Protein AF-A0A3D5DXW7-F1 (afdb_monomer)

Foldseek 3Di:
DDDPVVVVLVVDPCLQPSLVVLLVVLVVPQDQVLPDPLLVSLQSNLPRDACVCVVSLLVLLPPCSNQLSNQSSLLSLLPYPPPVSLVSLLVCCPPVSHNLSSLLSCLSNQDPPSLVVLVVQCPPPDPSSVVSSVSSNVRHDD

Solvent-accessible surface area (backbone atoms only — not comparable to full-atom values): 7607 Å² total; per-residue (Å²): 139,78,78,62,67,66,60,51,55,75,71,50,98,51,59,88,65,39,35,69,58,46,52,55,52,34,69,68,35,80,39,61,84,23,77,53,68,23,26,56,37,19,44,51,40,34,68,46,52,55,67,93,49,40,71,59,53,52,50,55,51,66,45,68,74,40,38,40,14,26,27,36,38,38,36,32,47,29,72,53,82,53,79,64,44,58,65,53,36,61,69,33,53,85,36,87,62,33,21,43,28,17,36,43,12,46,30,61,62,37,55,76,90,47,53,71,71,42,57,65,29,56,76,40,91,50,66,65,34,19,53,26,23,58,58,16,57,79,52,32,56,132

Nearest PDB structures (foldseek):
  4jw3-assembly2_D  TM=8.534E-01  e=2.35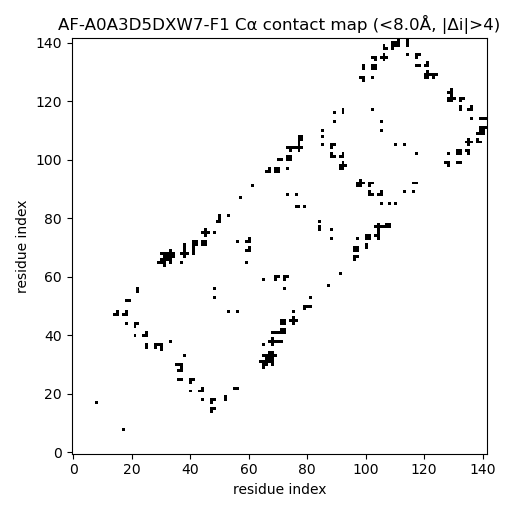0E-02  synthetic construct
  4d4z-assembly1_A  TM=6.922E-01  e=1.618E-01  Homo sapiens
  7mc4-assembly1_A  TM=5.185E-01  e=6.880E-01  Synechococcus sp. A15-62
  8sw1-assembly1_A  TM=4.673E-01  e=3.221E+00  Homo sapiens

Radius of gyration: 15.36 Å; Cα contacts (8 Å, |Δi|>4): 197; chains: 1; bounding box: 43×26×41 Å

Sequence (142 aa):
MTSTPVLAALAGRDCGSAAPVLIEEFRKASDPAGTGLGWVIGNALSVVADDSVFDQIAELAQDRRYGRARQMIVWGLGRSKDPRAVPLLAGLLDDQDVTAHAVIALGKLRPAGVRPSVERLLDHPQAIVRRAAKKALARLPP

Structure (mmCIF, N/CA/C/O backbone):
data_AF-A0A3D5DXW7-F1
#
_entry.id   AF-A0A3D5DXW7-F1
#
loop_
_atom_site.group_PDB
_atom_site.id
_atom_site.type_symbol
_atom_site.label_atom_id
_atom_site.label_alt_id
_atom_site.label_comp_id
_atom_site.label_asym_id
_atom_site.label_entity_id
_atom_site.label_seq_id
_atom_site.pdbx_PDB_ins_code
_atom_site.Cartn_x
_atom_site.Cartn_y
_atom_site.Cartn_z
_atom_site.occupancy
_atom_site.B_iso_or_equiv
_atom_site.auth_seq_id
_atom_site.auth_comp_id
_atom_site.auth_asym_id
_atom_site.auth_atom_id
_atom_site.pdbx_PDB_model_num
ATOM 1 N N . MET A 1 1 ? 27.383 -6.454 -18.312 1.00 39.16 1 MET A N 1
ATOM 2 C CA . MET A 1 1 ? 26.609 -6.020 -19.496 1.00 39.16 1 MET A CA 1
ATOM 3 C C . MET A 1 1 ? 25.407 -5.269 -18.964 1.00 39.16 1 MET A C 1
ATOM 5 O O . MET A 1 1 ? 24.538 -5.869 -18.352 1.00 39.16 1 MET A O 1
ATOM 9 N N . THR A 1 2 ? 25.505 -3.946 -18.978 1.00 36.62 2 THR A N 1
ATOM 10 C CA . THR A 1 2 ? 24.716 -3.025 -18.156 1.00 36.62 2 THR A CA 1
ATOM 11 C C . THR A 1 2 ? 23.376 -2.687 -18.803 1.00 36.62 2 THR A C 1
ATOM 13 O O . THR A 1 2 ? 23.293 -2.439 -20.004 1.00 36.62 2 THR A O 1
ATOM 16 N N . SER A 1 3 ? 22.341 -2.685 -17.964 1.00 44.59 3 SER A N 1
ATOM 17 C CA . SER A 1 3 ? 20.922 -2.449 -18.233 1.00 44.59 3 SER A CA 1
ATOM 18 C C . SER A 1 3 ? 20.642 -1.138 -18.977 1.00 44.59 3 SER A C 1
ATOM 20 O O . SER A 1 3 ? 20.303 -0.116 -18.386 1.00 44.59 3 SER A O 1
ATOM 22 N N . THR A 1 4 ? 20.749 -1.177 -20.301 1.00 48.81 4 THR A N 1
ATOM 23 C CA . THR A 1 4 ? 20.460 -0.059 -21.207 1.00 48.81 4 THR A CA 1
ATOM 24 C C . THR A 1 4 ? 18.970 0.335 -21.310 1.00 48.81 4 THR A C 1
ATOM 26 O O . THR A 1 4 ? 18.713 1.524 -21.491 1.00 48.81 4 THR A O 1
ATOM 29 N N . PRO A 1 5 ? 17.960 -0.553 -21.147 1.00 50.06 5 PRO A N 1
ATOM 30 C CA . PRO A 1 5 ? 16.565 -0.148 -21.367 1.00 50.06 5 PRO A CA 1
ATOM 31 C C . PRO A 1 5 ? 15.962 0.664 -20.208 1.00 50.06 5 PRO A C 1
ATOM 33 O O . PRO A 1 5 ? 15.088 1.497 -20.438 1.00 50.06 5 PRO A O 1
ATOM 36 N N . VAL A 1 6 ? 16.456 0.493 -18.976 1.00 49.28 6 VAL A N 1
ATOM 37 C CA . VAL A 1 6 ? 15.908 1.183 -17.790 1.00 49.28 6 VAL A CA 1
ATOM 38 C C . VAL A 1 6 ? 16.176 2.692 -17.844 1.00 49.28 6 VAL A C 1
ATOM 40 O O . VAL A 1 6 ? 15.296 3.489 -17.531 1.00 49.28 6 VAL A O 1
ATOM 43 N N . LEU A 1 7 ? 17.367 3.100 -18.297 1.00 44.78 7 LEU A N 1
ATOM 44 C CA . LEU A 1 7 ? 17.715 4.517 -18.458 1.00 44.78 7 LEU A CA 1
ATOM 45 C C . LEU A 1 7 ? 16.998 5.162 -19.654 1.00 44.78 7 LEU A C 1
ATOM 47 O O . LEU A 1 7 ? 16.641 6.335 -19.584 1.00 44.78 7 LEU A O 1
ATOM 51 N N . ALA A 1 8 ? 16.732 4.399 -20.718 1.00 44.56 8 ALA A N 1
ATOM 52 C CA . ALA A 1 8 ? 15.988 4.888 -21.876 1.00 44.56 8 ALA A CA 1
ATOM 53 C C . ALA A 1 8 ? 14.505 5.149 -21.547 1.00 44.56 8 ALA A C 1
ATOM 55 O O . ALA A 1 8 ? 13.960 6.173 -21.957 1.00 44.56 8 ALA A O 1
ATOM 56 N N . ALA A 1 9 ? 13.874 4.285 -20.743 1.00 48.72 9 ALA A N 1
ATOM 57 C CA . ALA A 1 9 ? 12.482 4.458 -20.316 1.00 48.72 9 ALA A CA 1
ATOM 58 C C . ALA A 1 9 ? 12.280 5.678 -19.393 1.00 48.72 9 ALA A C 1
ATOM 60 O O . ALA A 1 9 ? 11.212 6.281 -19.396 1.00 48.72 9 ALA A O 1
ATOM 61 N N . LEU A 1 10 ? 13.312 6.076 -18.638 1.00 49.66 10 LEU A N 1
ATOM 62 C CA . LEU A 1 10 ? 13.287 7.273 -17.787 1.00 49.66 10 LEU A CA 1
ATOM 63 C C . LEU A 1 10 ? 13.525 8.583 -18.566 1.00 49.66 10 LEU A C 1
ATOM 65 O O . LEU A 1 10 ? 13.208 9.654 -18.053 1.00 49.66 10 LEU A O 1
ATOM 69 N N . ALA A 1 11 ? 14.073 8.513 -19.786 1.00 49.88 11 ALA A N 1
ATOM 70 C CA . ALA A 1 11 ? 14.441 9.678 -20.597 1.00 49.88 11 ALA A CA 1
ATOM 71 C C . ALA A 1 11 ? 13.420 10.035 -21.702 1.00 49.88 11 ALA A C 1
ATOM 73 O O . ALA A 1 11 ? 13.518 11.105 -22.307 1.00 49.88 11 ALA A O 1
ATOM 74 N N . GLY A 1 12 ? 12.447 9.161 -21.984 1.00 44.16 12 GLY A N 1
ATOM 75 C CA . GLY A 1 12 ? 11.477 9.323 -23.071 1.00 44.16 12 GLY A CA 1
ATOM 76 C C . GLY A 1 12 ? 10.202 10.058 -22.653 1.00 44.16 12 GLY A C 1
ATOM 77 O O . GLY A 1 12 ? 9.549 9.687 -21.683 1.00 44.16 12 GLY A O 1
ATOM 78 N N . ARG A 1 13 ? 9.813 11.075 -23.430 1.00 46.25 13 ARG A N 1
ATOM 79 C CA . ARG A 1 13 ? 8.612 11.922 -23.273 1.00 46.25 13 ARG A CA 1
ATOM 80 C C . ARG A 1 13 ? 7.271 11.207 -23.540 1.00 46.25 13 ARG A C 1
ATOM 82 O O . ARG A 1 13 ? 6.318 11.870 -23.922 1.00 46.25 13 ARG A O 1
ATOM 89 N N . ASP A 1 14 ? 7.181 9.902 -23.294 1.00 48.88 14 ASP A N 1
ATOM 90 C CA . ASP A 1 14 ? 5.954 9.110 -23.453 1.00 48.88 14 ASP A CA 1
ATOM 91 C C . ASP A 1 14 ? 5.738 8.204 -22.235 1.00 48.88 14 ASP A C 1
ATOM 93 O O . ASP A 1 14 ? 5.927 6.984 -22.271 1.00 48.88 14 ASP A O 1
ATOM 97 N N . CYS A 1 15 ? 5.316 8.823 -21.129 1.00 50.78 15 CYS A N 1
ATOM 98 C CA . CYS A 1 15 ? 5.028 8.164 -19.851 1.00 50.78 15 CYS A CA 1
ATOM 99 C C . CYS A 1 15 ? 4.013 7.013 -19.991 1.00 50.78 15 CYS A C 1
ATOM 101 O O . CYS A 1 15 ? 4.061 6.060 -19.220 1.00 50.78 15 CYS A O 1
ATOM 103 N N . GLY A 1 16 ? 3.125 7.085 -20.993 1.00 53.81 16 GLY A N 1
ATOM 104 C CA . GLY A 1 16 ? 2.101 6.072 -21.262 1.00 53.81 16 GLY A CA 1
ATOM 105 C C . GLY A 1 16 ? 2.632 4.749 -21.829 1.00 53.81 16 GLY A C 1
ATOM 106 O O . GLY A 1 16 ? 1.917 3.755 -21.794 1.00 53.81 16 GLY A O 1
ATOM 107 N N . SER A 1 17 ? 3.881 4.692 -22.317 1.00 69.25 17 SER A N 1
ATOM 108 C CA . SER A 1 17 ? 4.464 3.468 -22.906 1.00 69.25 17 SER A CA 1
ATOM 109 C C . SER A 1 17 ? 5.436 2.719 -21.984 1.00 69.25 17 SER A C 1
ATOM 111 O O . SER A 1 17 ? 5.826 1.589 -22.278 1.00 69.25 17 SER A O 1
ATOM 113 N N . ALA A 1 18 ? 5.821 3.317 -20.850 1.00 85.00 18 ALA A N 1
ATOM 114 C CA . ALA A 1 18 ? 6.853 2.757 -19.978 1.00 85.00 18 ALA A CA 1
ATOM 115 C C . ALA A 1 18 ? 6.333 1.636 -19.063 1.00 85.00 18 ALA A C 1
ATOM 117 O O . ALA A 1 18 ? 7.084 0.717 -18.730 1.00 85.00 18 ALA A O 1
ATOM 118 N N . ALA A 1 19 ? 5.058 1.684 -18.658 1.00 91.88 19 ALA A N 1
ATOM 119 C CA . ALA A 1 19 ? 4.512 0.741 -17.683 1.00 91.88 19 ALA A CA 1
ATOM 120 C C . ALA A 1 19 ? 4.559 -0.729 -18.157 1.00 91.88 19 ALA A C 1
ATOM 122 O O . ALA A 1 19 ? 5.071 -1.552 -17.397 1.00 91.88 19 ALA A O 1
ATOM 123 N N . PRO A 1 20 ? 4.146 -1.088 -19.394 1.00 93.44 20 PRO A N 1
ATOM 124 C CA . PRO A 1 20 ? 4.238 -2.472 -19.870 1.00 93.44 20 PRO A CA 1
ATOM 125 C C . PRO A 1 20 ? 5.671 -3.020 -19.885 1.00 93.44 20 PRO A C 1
ATOM 127 O O . PRO A 1 20 ? 5.901 -4.163 -19.494 1.00 93.44 20 PRO A O 1
ATOM 130 N N . VAL A 1 21 ? 6.646 -2.193 -20.281 1.00 92.81 21 VAL A N 1
ATOM 131 C CA . VAL A 1 21 ? 8.064 -2.583 -20.306 1.00 92.81 21 VAL A CA 1
ATOM 132 C C . VAL A 1 21 ? 8.574 -2.832 -18.889 1.00 92.81 21 VAL A C 1
ATOM 134 O O . VAL A 1 21 ? 9.196 -3.856 -18.622 1.00 92.81 21 VAL A O 1
ATOM 137 N N . LEU A 1 22 ? 8.276 -1.928 -17.955 1.00 93.69 22 LEU A N 1
ATOM 138 C CA . LEU A 1 22 ? 8.694 -2.076 -16.563 1.00 93.69 22 LEU A CA 1
ATOM 139 C C . LEU A 1 22 ? 8.012 -3.257 -15.863 1.00 93.69 22 LEU A C 1
ATOM 141 O O . LEU A 1 22 ? 8.639 -3.883 -15.018 1.00 93.69 22 LEU A O 1
ATOM 145 N N . ILE A 1 23 ? 6.768 -3.596 -16.215 1.00 95.06 23 ILE A N 1
ATOM 146 C CA . ILE A 1 23 ? 6.089 -4.800 -15.710 1.00 95.06 23 ILE A CA 1
ATOM 147 C C . ILE A 1 23 ? 6.876 -6.051 -16.106 1.00 95.06 23 ILE A C 1
ATOM 149 O O . ILE A 1 23 ? 7.148 -6.903 -15.263 1.00 95.06 23 ILE A O 1
ATOM 153 N N . GLU A 1 24 ? 7.274 -6.150 -17.372 1.00 94.12 24 GLU A N 1
ATOM 154 C CA . GLU A 1 24 ? 8.033 -7.299 -17.859 1.00 94.12 24 GLU A CA 1
ATOM 155 C C . GLU A 1 24 ? 9.413 -7.391 -17.196 1.00 94.12 24 GLU A C 1
ATOM 157 O O . GLU A 1 24 ? 9.835 -8.460 -16.752 1.00 94.12 24 GLU A O 1
ATOM 162 N N . GLU A 1 25 ? 10.095 -6.259 -17.031 1.00 92.81 25 GLU A N 1
ATOM 163 C CA . GLU A 1 25 ? 11.374 -6.225 -16.322 1.00 92.81 25 GLU A CA 1
ATOM 164 C C . GLU A 1 25 ? 11.223 -6.548 -14.827 1.00 92.81 25 GLU A C 1
ATOM 166 O O . GLU A 1 25 ? 12.079 -7.228 -14.261 1.00 92.81 25 GLU A O 1
ATOM 171 N N . PHE A 1 26 ? 10.122 -6.140 -14.185 1.00 93.06 26 PHE A N 1
ATOM 172 C CA . PHE A 1 26 ? 9.825 -6.513 -12.800 1.00 93.06 26 PHE A CA 1
ATOM 173 C C . PHE A 1 26 ? 9.663 -8.030 -12.662 1.00 93.06 26 PHE A C 1
ATOM 175 O O . PHE A 1 26 ? 10.219 -8.622 -11.739 1.00 93.06 26 PHE A O 1
ATOM 182 N N . ARG A 1 27 ? 8.956 -8.677 -13.601 1.00 93.31 27 ARG A N 1
ATOM 183 C CA . ARG A 1 27 ? 8.759 -10.136 -13.596 1.00 93.31 27 ARG A CA 1
ATOM 184 C C . ARG A 1 27 ? 10.075 -10.902 -13.717 1.00 93.31 27 ARG A C 1
ATOM 186 O O . ARG A 1 27 ? 10.233 -11.930 -13.062 1.00 93.31 27 ARG A O 1
ATOM 193 N N . LYS A 1 28 ? 11.017 -10.397 -14.521 1.00 89.31 28 LYS A N 1
ATOM 194 C CA . LYS A 1 28 ? 12.362 -10.979 -14.681 1.00 89.31 28 LYS A CA 1
ATOM 195 C C . LYS A 1 28 ? 13.265 -10.717 -13.482 1.00 89.31 28 LYS A C 1
ATOM 197 O O . LYS A 1 28 ? 14.118 -11.546 -13.168 1.00 89.31 28 LYS A O 1
ATOM 202 N N . ALA A 1 29 ? 13.097 -9.572 -12.822 1.00 79.44 29 ALA A N 1
ATOM 203 C CA . ALA A 1 29 ? 13.854 -9.179 -11.642 1.00 79.44 29 ALA A CA 1
ATOM 204 C C . ALA A 1 29 ? 13.399 -9.976 -10.404 1.00 79.44 29 ALA A C 1
ATOM 206 O O . ALA A 1 29 ? 12.836 -9.438 -9.453 1.00 79.44 29 ALA A O 1
ATOM 207 N N . SER A 1 30 ? 13.652 -11.285 -10.417 1.00 63.16 30 SER A N 1
ATOM 208 C CA . SER A 1 30 ? 13.396 -12.179 -9.292 1.00 63.16 30 SER A CA 1
ATOM 209 C C . SER A 1 30 ? 14.435 -11.949 -8.191 1.00 63.16 30 SER A C 1
ATOM 211 O O . SER A 1 30 ? 15.520 -12.525 -8.226 1.00 63.16 30 SER A O 1
ATOM 213 N N . ASP A 1 31 ? 14.094 -11.126 -7.198 1.00 64.94 31 ASP A N 1
ATOM 214 C CA . ASP A 1 31 ? 14.848 -11.003 -5.946 1.00 64.94 31 ASP A CA 1
ATOM 215 C C . ASP A 1 31 ? 13.906 -11.108 -4.731 1.00 64.94 31 ASP A C 1
ATOM 217 O O . ASP A 1 31 ? 13.264 -10.117 -4.364 1.00 64.94 31 ASP A O 1
ATOM 221 N N . PRO A 1 32 ? 13.839 -12.280 -4.069 1.00 56.50 32 PRO A N 1
ATOM 222 C CA . PRO A 1 32 ? 13.043 -12.478 -2.859 1.00 56.50 32 PRO A CA 1
ATOM 223 C C . PRO A 1 32 ? 13.434 -11.540 -1.709 1.00 56.50 32 PRO A C 1
ATOM 225 O O . PRO A 1 32 ? 12.603 -11.240 -0.852 1.00 56.50 32 PRO A O 1
ATOM 228 N N . ALA A 1 33 ? 14.681 -11.045 -1.675 1.00 62.25 33 ALA A N 1
ATOM 229 C CA . ALA A 1 33 ? 15.120 -10.117 -0.636 1.00 62.25 33 ALA A CA 1
ATOM 230 C C . ALA A 1 33 ? 14.447 -8.739 -0.774 1.00 62.25 33 ALA A C 1
ATOM 232 O O . ALA A 1 33 ? 14.337 -8.007 0.217 1.00 62.25 33 ALA A O 1
ATOM 233 N N . GLY A 1 34 ? 13.951 -8.394 -1.970 1.00 60.47 34 GLY A N 1
ATOM 234 C CA . GLY A 1 34 ? 13.193 -7.174 -2.241 1.00 60.47 34 GLY A CA 1
ATOM 235 C C . GLY A 1 34 ? 13.994 -5.887 -2.030 1.00 60.47 34 GLY A C 1
ATOM 236 O O . GLY A 1 34 ? 13.409 -4.850 -1.729 1.00 60.47 34 GLY A O 1
ATOM 237 N N . THR A 1 35 ? 15.323 -5.958 -2.151 1.00 64.75 35 THR A N 1
ATOM 238 C CA . THR A 1 35 ? 16.252 -4.822 -1.987 1.00 64.75 35 THR A CA 1
ATOM 239 C C . THR A 1 35 ? 17.062 -4.518 -3.247 1.00 64.75 35 THR A C 1
ATOM 241 O O . THR A 1 35 ? 17.782 -3.524 -3.276 1.00 64.75 35 THR A O 1
ATOM 244 N N . GLY A 1 36 ? 16.960 -5.357 -4.282 1.00 81.00 36 GLY A N 1
ATOM 245 C CA . GLY A 1 36 ? 17.636 -5.165 -5.559 1.00 81.00 36 GLY A CA 1
ATOM 246 C C . GLY A 1 36 ? 16.801 -4.443 -6.621 1.00 81.00 36 GLY A C 1
ATOM 247 O O . GLY A 1 36 ? 15.951 -3.593 -6.348 1.00 81.00 36 GLY A O 1
ATOM 248 N N . LEU A 1 37 ? 17.052 -4.822 -7.874 1.00 85.88 37 LEU A N 1
ATOM 249 C CA . LEU A 1 37 ? 16.452 -4.235 -9.073 1.00 85.88 37 LEU A CA 1
ATOM 250 C C . LEU A 1 37 ? 14.912 -4.255 -9.057 1.00 85.88 37 LEU A C 1
ATOM 252 O O . LEU A 1 37 ? 14.293 -3.277 -9.467 1.00 85.88 37 LEU A O 1
ATOM 256 N N . GLY A 1 38 ? 14.295 -5.318 -8.528 1.00 89.25 38 GLY A N 1
ATOM 257 C CA . GLY A 1 38 ? 12.836 -5.431 -8.444 1.00 89.25 38 GLY A CA 1
ATOM 258 C C . GLY A 1 38 ? 12.199 -4.289 -7.648 1.00 89.25 38 GLY A C 1
ATOM 259 O O . GLY A 1 38 ? 11.209 -3.714 -8.088 1.00 89.25 38 GLY A O 1
ATOM 260 N N . TRP A 1 39 ? 12.800 -3.872 -6.528 1.00 90.38 39 TRP A N 1
ATOM 261 C CA . TRP A 1 39 ? 12.273 -2.749 -5.744 1.00 90.38 39 TRP A CA 1
ATOM 262 C C . TRP A 1 39 ? 12.360 -1.424 -6.512 1.00 90.38 39 TRP A C 1
ATOM 264 O O . TRP A 1 39 ? 11.413 -0.638 -6.503 1.00 90.38 39 TRP A O 1
ATOM 274 N N . VAL A 1 40 ? 13.467 -1.194 -7.229 1.00 90.94 40 VAL A N 1
ATOM 275 C CA . VAL A 1 40 ? 13.655 0.003 -8.068 1.00 90.94 40 VAL A CA 1
ATOM 276 C C . VAL A 1 40 ? 12.605 0.055 -9.175 1.00 90.94 40 VAL A C 1
ATOM 278 O O . VAL A 1 40 ? 11.978 1.095 -9.382 1.00 90.94 40 VAL A O 1
ATOM 281 N N . ILE A 1 41 ? 12.367 -1.073 -9.845 1.00 92.94 41 ILE A N 1
ATOM 282 C CA . ILE A 1 41 ? 11.339 -1.174 -10.881 1.00 92.94 41 ILE A CA 1
ATOM 283 C C . ILE A 1 41 ? 9.944 -0.977 -10.271 1.00 92.94 41 ILE A C 1
ATOM 285 O O . ILE A 1 41 ? 9.150 -0.213 -10.813 1.00 92.94 41 ILE A O 1
ATOM 289 N N . GLY A 1 42 ? 9.655 -1.579 -9.113 1.00 93.38 42 GLY A N 1
ATOM 290 C CA . GLY A 1 42 ? 8.395 -1.384 -8.392 1.00 93.38 42 GLY A CA 1
ATOM 291 C C . GLY A 1 42 ? 8.147 0.079 -8.009 1.00 93.38 42 GLY A C 1
ATOM 292 O O . GLY A 1 42 ? 7.019 0.567 -8.096 1.00 93.38 42 GLY A O 1
ATOM 293 N N . ASN A 1 43 ? 9.199 0.815 -7.641 1.00 93.06 43 ASN A N 1
ATOM 294 C CA . ASN A 1 43 ? 9.122 2.254 -7.397 1.00 93.06 43 ASN A CA 1
ATOM 295 C C . ASN A 1 43 ? 8.801 3.030 -8.683 1.00 93.06 43 ASN A C 1
ATOM 297 O O . ASN A 1 43 ? 7.878 3.844 -8.687 1.00 93.06 43 ASN A O 1
ATOM 301 N N . ALA A 1 44 ? 9.480 2.730 -9.792 1.00 93.94 44 ALA A N 1
ATOM 302 C CA . ALA A 1 44 ? 9.182 3.349 -11.084 1.00 93.94 44 ALA A CA 1
ATOM 303 C C . ALA A 1 44 ? 7.735 3.070 -11.536 1.00 93.94 44 ALA A C 1
ATOM 305 O O . ALA A 1 44 ? 7.019 4.002 -11.906 1.00 93.94 44 ALA A O 1
ATOM 306 N N . LEU A 1 45 ? 7.265 1.824 -11.409 1.00 94.75 45 LEU A N 1
ATOM 307 C CA . LEU A 1 45 ? 5.873 1.438 -11.666 1.00 94.75 45 LEU A CA 1
ATOM 308 C C . LEU A 1 45 ? 4.889 2.231 -10.801 1.00 94.75 45 LEU A C 1
ATOM 310 O O . LEU A 1 45 ? 3.845 2.649 -11.291 1.00 94.75 45 LEU A O 1
ATOM 314 N N . SER A 1 46 ? 5.239 2.532 -9.548 1.00 93.75 46 SER A N 1
ATOM 315 C CA . SER A 1 46 ? 4.408 3.377 -8.683 1.00 93.75 46 SER A CA 1
ATOM 316 C C . SER A 1 46 ? 4.263 4.819 -9.174 1.00 93.75 46 SER A C 1
ATOM 318 O O . SER A 1 46 ? 3.393 5.535 -8.692 1.00 93.75 46 SER A O 1
ATOM 320 N N . VAL A 1 47 ? 5.091 5.268 -10.118 1.00 92.88 47 VAL A N 1
ATOM 321 C CA . VAL A 1 47 ? 4.988 6.597 -10.730 1.00 92.88 47 VAL A CA 1
ATOM 322 C C . VAL A 1 47 ? 4.245 6.515 -12.057 1.00 92.88 47 VAL A C 1
ATOM 324 O O . VAL A 1 47 ? 3.311 7.292 -12.252 1.00 92.88 47 VAL A O 1
ATOM 327 N N . VAL A 1 48 ? 4.639 5.582 -12.930 1.00 92.44 48 VAL A N 1
ATOM 328 C CA . VAL A 1 48 ? 4.201 5.561 -14.336 1.00 92.44 48 VAL A CA 1
ATOM 329 C C . VAL A 1 48 ? 2.973 4.699 -14.613 1.00 92.44 48 VAL A C 1
ATOM 331 O O . VAL A 1 48 ? 2.344 4.895 -15.645 1.00 92.44 48 VAL A O 1
ATOM 334 N N . ALA A 1 49 ? 2.632 3.742 -13.744 1.00 92.69 49 ALA A N 1
ATOM 335 C CA . ALA A 1 49 ? 1.453 2.911 -13.958 1.00 92.69 49 ALA A CA 1
ATOM 336 C C . ALA A 1 49 ? 0.164 3.695 -13.671 1.00 92.69 49 ALA A C 1
ATOM 338 O O . ALA A 1 49 ? 0.056 4.395 -12.656 1.00 92.69 49 ALA A O 1
ATOM 339 N N . ASP A 1 50 ? -0.814 3.515 -14.554 1.00 94.94 50 ASP A N 1
ATOM 340 C CA . ASP A 1 50 ? -2.191 3.973 -14.419 1.00 94.94 50 ASP A CA 1
ATOM 341 C C . ASP A 1 50 ? -3.167 2.789 -14.551 1.00 94.94 50 ASP A C 1
ATOM 343 O O . ASP A 1 50 ? -2.762 1.628 -14.657 1.00 94.94 50 ASP A O 1
ATOM 347 N N . ASP A 1 51 ? -4.467 3.077 -14.519 1.00 95.88 51 ASP A N 1
ATOM 348 C CA . ASP A 1 51 ? -5.505 2.045 -14.499 1.00 95.88 51 ASP A CA 1
ATOM 349 C C . ASP A 1 51 ? -5.592 1.239 -15.814 1.00 95.88 51 ASP A C 1
ATOM 351 O O . ASP A 1 51 ? -6.218 0.181 -15.829 1.00 95.88 51 ASP A O 1
ATOM 355 N N . SER A 1 52 ? -4.939 1.669 -16.906 1.00 95.94 52 SER A N 1
ATOM 356 C CA . SER A 1 52 ? -4.903 0.898 -18.163 1.00 95.94 52 SER A CA 1
ATOM 357 C C . SER A 1 52 ? -4.135 -0.423 -18.040 1.00 95.94 52 SER A C 1
ATOM 359 O O . SER A 1 52 ? -4.381 -1.353 -18.805 1.00 95.94 52 SER A O 1
ATOM 361 N N . VAL A 1 53 ? -3.237 -0.522 -17.053 1.00 96.75 53 VAL A N 1
ATOM 362 C CA . VAL A 1 53 ? -2.464 -1.731 -16.726 1.00 96.75 53 VAL A CA 1
ATOM 363 C C . VAL A 1 53 ? -2.845 -2.302 -15.356 1.00 96.75 53 VAL A C 1
ATOM 365 O O . VAL A 1 53 ? -2.037 -2.968 -14.701 1.00 96.75 53 VAL A O 1
ATOM 368 N N . PHE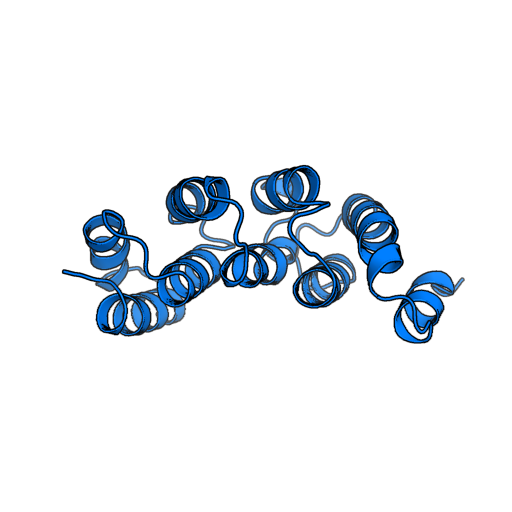 A 1 54 ? -4.064 -2.013 -14.883 1.00 98.00 54 PHE A N 1
ATOM 369 C CA . PHE A 1 54 ? -4.501 -2.401 -13.543 1.00 98.00 54 PHE A CA 1
ATOM 370 C C . PHE A 1 54 ? -4.364 -3.905 -13.300 1.00 98.00 54 PHE A C 1
ATOM 372 O O . PHE A 1 54 ? -3.870 -4.299 -12.248 1.00 98.00 54 PHE A O 1
ATOM 379 N N . ASP A 1 55 ? -4.752 -4.743 -14.263 1.00 98.38 55 ASP A N 1
ATOM 380 C CA . ASP A 1 55 ? -4.740 -6.200 -1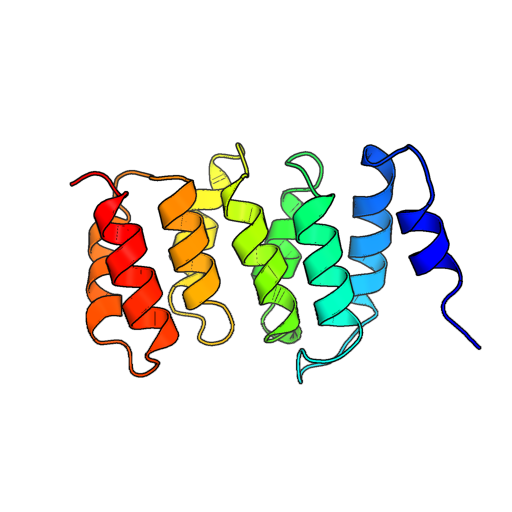4.097 1.00 98.38 55 ASP A CA 1
ATOM 381 C C . ASP A 1 55 ? -3.321 -6.726 -13.831 1.00 98.38 55 ASP A C 1
ATOM 383 O O . ASP A 1 55 ? -3.108 -7.546 -12.937 1.00 98.38 55 ASP A O 1
ATOM 387 N N . GLN A 1 56 ? -2.326 -6.185 -14.534 1.00 98.06 56 GLN A N 1
ATOM 388 C CA . GLN A 1 56 ? -0.920 -6.532 -14.352 1.00 98.06 56 GLN A CA 1
ATOM 389 C C . GLN A 1 56 ? -0.379 -5.997 -13.022 1.00 98.06 56 GLN A C 1
ATOM 391 O O . GLN A 1 56 ? 0.329 -6.703 -12.309 1.00 98.06 56 GLN A O 1
ATOM 396 N N . ILE A 1 57 ? -0.720 -4.761 -12.647 1.00 98.12 57 ILE A N 1
ATOM 397 C CA . ILE A 1 57 ? -0.325 -4.191 -11.350 1.00 98.12 57 ILE A CA 1
ATOM 398 C C . ILE A 1 57 ? -0.940 -4.989 -10.195 1.00 98.12 57 ILE A C 1
ATOM 400 O O . ILE A 1 57 ? -0.267 -5.239 -9.193 1.00 98.12 57 ILE A O 1
ATOM 404 N N . ALA A 1 58 ? -2.188 -5.428 -10.342 1.00 98.56 58 ALA A N 1
ATOM 405 C CA . ALA A 1 58 ? -2.891 -6.257 -9.377 1.00 98.56 58 ALA A CA 1
ATOM 406 C C . ALA A 1 58 ? -2.255 -7.648 -9.237 1.00 98.56 58 ALA A C 1
ATOM 408 O O . ALA A 1 58 ? -2.096 -8.127 -8.112 1.00 98.56 58 ALA A O 1
ATOM 409 N N . GLU A 1 59 ? -1.870 -8.280 -10.348 1.00 98.06 59 GLU A N 1
ATOM 410 C CA . GLU A 1 59 ? -1.107 -9.536 -10.366 1.00 98.06 59 GLU A CA 1
ATOM 411 C C . GLU A 1 59 ? 0.208 -9.373 -9.591 1.00 98.06 59 GLU A C 1
ATOM 413 O O . GLU A 1 59 ? 0.457 -10.091 -8.618 1.00 98.06 59 GLU A O 1
ATOM 418 N N . LEU A 1 60 ? 1.011 -8.366 -9.955 1.00 96.94 60 LEU A N 1
ATOM 419 C CA . LEU A 1 60 ? 2.303 -8.113 -9.322 1.00 96.94 60 LEU A CA 1
ATOM 420 C C . LEU A 1 60 ? 2.173 -7.793 -7.834 1.00 96.94 60 LEU A C 1
ATOM 422 O O . LEU A 1 60 ? 3.024 -8.219 -7.063 1.00 96.94 60 LEU A O 1
ATOM 426 N N . ALA A 1 61 ? 1.134 -7.060 -7.420 1.00 98.00 61 ALA A N 1
ATOM 427 C CA . ALA A 1 61 ? 0.883 -6.687 -6.027 1.00 98.00 61 ALA A CA 1
ATOM 428 C C . ALA A 1 61 ? 0.512 -7.880 -5.125 1.00 98.00 61 ALA A C 1
ATOM 430 O O . ALA A 1 61 ? 0.797 -7.846 -3.924 1.00 98.00 61 ALA A O 1
ATOM 431 N N . GLN A 1 62 ? -0.105 -8.921 -5.687 1.00 97.88 62 GLN A N 1
ATOM 432 C CA . GLN A 1 62 ? -0.581 -10.093 -4.944 1.00 97.88 62 GLN A CA 1
ATOM 433 C C . GLN A 1 62 ? 0.421 -11.253 -4.938 1.00 97.88 62 GLN A C 1
ATOM 435 O O . GLN A 1 62 ? 0.373 -12.101 -4.045 1.00 97.88 62 GLN A O 1
ATOM 440 N N . ASP A 1 63 ? 1.347 -11.303 -5.895 1.00 95.88 63 ASP A N 1
ATOM 441 C CA . ASP A 1 63 ? 2.295 -12.407 -5.989 1.00 95.88 63 ASP A CA 1
ATOM 442 C C . ASP A 1 63 ? 3.383 -12.338 -4.906 1.00 95.88 63 ASP A C 1
ATOM 444 O O . ASP A 1 63 ? 4.375 -11.601 -4.986 1.00 95.88 63 ASP A O 1
ATOM 448 N N . ARG A 1 64 ? 3.206 -13.178 -3.881 1.00 94.25 64 ARG A N 1
ATOM 449 C CA . ARG A 1 64 ? 4.079 -13.255 -2.707 1.00 94.25 64 ARG A CA 1
ATOM 450 C C . ARG A 1 64 ? 5.550 -13.521 -3.030 1.00 94.25 64 ARG A C 1
ATOM 452 O O . ARG A 1 64 ? 6.404 -13.085 -2.260 1.00 94.25 64 ARG A O 1
ATOM 459 N N . ARG A 1 65 ? 5.864 -14.114 -4.189 1.00 92.00 65 ARG A N 1
ATOM 460 C CA . ARG A 1 65 ? 7.242 -14.421 -4.616 1.00 92.00 65 ARG A CA 1
ATOM 461 C C . ARG A 1 65 ? 8.123 -13.180 -4.762 1.00 92.00 65 ARG A C 1
ATOM 463 O O . ARG A 1 65 ? 9.332 -13.281 -4.592 1.00 92.00 65 ARG A O 1
ATOM 470 N N . TYR A 1 66 ? 7.530 -12.012 -5.017 1.00 91.94 66 TYR A N 1
ATOM 471 C CA . TYR A 1 66 ? 8.262 -10.746 -5.143 1.00 91.94 66 TYR A CA 1
ATOM 472 C C . TYR A 1 66 ? 8.591 -10.064 -3.800 1.00 91.94 66 TYR A C 1
ATOM 474 O O . TYR A 1 66 ? 9.223 -9.007 -3.790 1.00 91.94 66 TYR A O 1
ATOM 482 N N . GLY A 1 67 ? 8.152 -10.628 -2.668 1.00 92.81 67 GLY A N 1
ATOM 483 C CA . GLY A 1 67 ? 8.397 -10.097 -1.322 1.00 92.81 67 GLY A CA 1
ATOM 484 C C . GLY A 1 67 ? 8.217 -8.575 -1.207 1.00 92.81 67 GLY A C 1
ATOM 485 O O . GLY A 1 67 ? 7.221 -7.992 -1.646 1.00 92.81 67 GLY A O 1
ATOM 486 N N . ARG A 1 68 ? 9.240 -7.902 -0.670 1.00 93.06 68 ARG A N 1
ATOM 487 C CA . ARG A 1 68 ? 9.242 -6.443 -0.462 1.00 93.06 68 ARG A CA 1
ATOM 488 C C . ARG A 1 68 ? 9.336 -5.610 -1.746 1.00 93.06 68 ARG A C 1
ATOM 490 O O . ARG A 1 68 ? 9.036 -4.419 -1.695 1.00 93.06 68 ARG A O 1
ATOM 497 N N . ALA A 1 69 ? 9.674 -6.187 -2.903 1.00 93.62 69 ALA A N 1
ATOM 498 C CA . ALA A 1 69 ? 9.699 -5.440 -4.168 1.00 93.62 69 ALA A CA 1
ATOM 499 C C . ALA A 1 69 ? 8.308 -4.887 -4.546 1.00 93.62 69 ALA A C 1
ATOM 501 O O . ALA A 1 69 ? 8.196 -3.868 -5.228 1.00 93.62 69 ALA A O 1
ATOM 502 N N . ARG A 1 70 ? 7.238 -5.513 -4.035 1.00 96.12 70 ARG A N 1
ATOM 503 C CA . ARG A 1 70 ? 5.842 -5.102 -4.248 1.00 96.12 70 ARG A CA 1
ATOM 504 C C . ARG A 1 70 ? 5.434 -3.828 -3.514 1.00 96.12 70 ARG A C 1
ATOM 506 O O . ARG A 1 70 ? 4.412 -3.237 -3.846 1.00 96.12 70 ARG A O 1
ATOM 513 N N . GLN A 1 71 ? 6.188 -3.402 -2.505 1.00 96.31 71 GLN A N 1
ATOM 514 C CA . GLN A 1 71 ? 5.783 -2.339 -1.580 1.00 96.31 71 GLN A CA 1
ATOM 515 C C . GLN A 1 71 ? 5.328 -1.054 -2.282 1.00 96.31 71 GLN A C 1
ATOM 517 O O . GLN A 1 71 ? 4.254 -0.521 -1.990 1.00 96.31 71 GLN A O 1
ATOM 522 N N . MET A 1 72 ? 6.113 -0.585 -3.252 1.00 96.50 72 MET A N 1
ATOM 523 C CA . MET A 1 72 ? 5.789 0.637 -3.986 1.00 96.50 72 MET A CA 1
ATOM 524 C C . MET A 1 72 ? 4.654 0.440 -4.994 1.00 96.50 72 MET A C 1
ATOM 526 O O . MET A 1 72 ? 3.855 1.357 -5.180 1.00 96.50 72 MET A O 1
ATOM 530 N N . ILE A 1 73 ? 4.506 -0.760 -5.560 1.00 97.56 73 ILE A N 1
ATOM 531 C CA . ILE A 1 73 ? 3.366 -1.128 -6.413 1.00 97.56 73 ILE A CA 1
ATOM 532 C C . ILE A 1 73 ? 2.063 -1.021 -5.604 1.00 97.56 73 ILE A C 1
ATOM 534 O O . ILE A 1 73 ? 1.141 -0.302 -5.993 1.00 97.56 73 ILE A O 1
ATOM 538 N N . VAL A 1 74 ? 2.027 -1.634 -4.415 1.00 98.69 74 VAL A N 1
ATOM 539 C CA . VAL A 1 74 ? 0.878 -1.586 -3.493 1.00 98.69 74 VAL A CA 1
ATOM 540 C C . VAL A 1 74 ? 0.570 -0.152 -3.055 1.00 98.69 74 VAL A C 1
ATOM 542 O O . VAL A 1 74 ? -0.585 0.266 -3.028 1.00 98.69 74 VAL A O 1
ATOM 545 N N . TRP A 1 75 ? 1.590 0.653 -2.753 1.00 98.50 75 TRP A N 1
ATOM 546 C CA . TRP A 1 75 ? 1.397 2.070 -2.430 1.00 98.50 75 TRP A CA 1
ATOM 547 C C . TRP A 1 75 ? 0.849 2.889 -3.609 1.00 98.50 75 TRP A C 1
ATOM 549 O O . TRP A 1 75 ? 0.069 3.834 -3.406 1.00 98.50 75 TRP A O 1
ATOM 559 N N . GLY A 1 76 ? 1.267 2.538 -4.828 1.00 97.81 76 GLY A N 1
ATOM 560 C CA . GLY A 1 76 ? 0.865 3.158 -6.086 1.00 97.81 76 GLY A CA 1
ATOM 561 C C . GLY A 1 76 ? -0.632 3.021 -6.358 1.00 97.81 76 GLY A C 1
ATOM 562 O O . GLY A 1 76 ? -1.244 4.014 -6.763 1.00 97.81 76 GLY A O 1
ATOM 563 N N . LEU A 1 77 ? -1.220 1.863 -6.018 1.00 98.50 77 LEU A N 1
ATOM 564 C CA . LEU A 1 77 ? -2.665 1.584 -6.091 1.00 98.50 77 LEU A CA 1
ATOM 565 C C . LEU A 1 77 ? -3.517 2.570 -5.280 1.00 98.50 77 LEU A C 1
ATOM 567 O O . LEU A 1 77 ? -4.687 2.768 -5.581 1.00 98.50 77 LEU A O 1
ATOM 571 N N . GLY A 1 78 ? -2.935 3.274 -4.305 1.00 98.12 78 GLY A N 1
ATOM 572 C CA . GLY A 1 78 ? -3.619 4.339 -3.567 1.00 98.12 78 GLY A CA 1
ATOM 573 C C . GLY A 1 78 ? -3.981 5.583 -4.396 1.00 98.12 78 GLY A C 1
ATOM 574 O O . GLY A 1 78 ? -4.469 6.555 -3.825 1.00 98.12 78 GLY A O 1
ATOM 575 N N . ARG A 1 79 ? -3.676 5.599 -5.701 1.00 97.25 79 ARG A N 1
ATOM 576 C CA . ARG A 1 79 ? -4.105 6.619 -6.680 1.00 97.25 79 ARG A CA 1
ATOM 577 C C . ARG A 1 79 ? -5.019 6.045 -7.775 1.00 97.25 79 ARG A C 1
ATOM 579 O O . ARG A 1 79 ? -5.455 6.810 -8.629 1.00 97.25 79 ARG A O 1
ATOM 586 N N . SER A 1 80 ? -5.266 4.734 -7.752 1.00 97.31 80 SER A N 1
ATOM 587 C CA . SER A 1 80 ? -6.113 4.034 -8.720 1.00 97.31 80 SER A CA 1
ATOM 588 C C . SER A 1 80 ? -7.543 4.556 -8.640 1.00 97.31 80 SER A C 1
ATOM 590 O O . SER A 1 80 ? -8.062 4.765 -7.539 1.00 97.31 80 SER A O 1
ATOM 592 N N . LYS A 1 81 ? -8.189 4.747 -9.790 1.00 97.25 81 LYS A N 1
ATOM 593 C CA . LYS A 1 81 ? -9.634 5.011 -9.885 1.00 97.25 81 LYS A CA 1
ATOM 594 C C . LYS A 1 81 ? -10.420 3.730 -10.160 1.00 97.25 81 LYS A C 1
ATOM 596 O O . LYS A 1 81 ? -11.639 3.736 -10.007 1.00 97.25 81 LYS A O 1
ATOM 601 N N . ASP A 1 82 ? -9.737 2.640 -10.509 1.00 98.12 82 ASP A N 1
ATOM 602 C CA . ASP A 1 82 ? -10.353 1.323 -10.631 1.00 98.12 82 ASP A CA 1
ATOM 603 C C . ASP A 1 82 ? -10.997 0.890 -9.293 1.00 98.12 82 ASP A C 1
ATOM 605 O O . ASP A 1 82 ? -10.307 0.832 -8.263 1.00 98.12 82 ASP A O 1
ATOM 609 N N . PRO A 1 83 ? -12.305 0.563 -9.272 1.00 96.94 83 PRO A N 1
ATOM 610 C CA . PRO A 1 83 ? -13.018 0.189 -8.051 1.00 96.94 83 PRO A CA 1
ATOM 611 C C . PRO A 1 83 ? -12.484 -1.097 -7.402 1.00 96.94 83 PRO A C 1
ATOM 613 O O . PRO A 1 83 ? -12.698 -1.318 -6.208 1.00 96.94 83 PRO A O 1
ATOM 616 N N . ARG A 1 84 ? -11.753 -1.933 -8.148 1.00 98.44 84 ARG A N 1
ATOM 617 C CA . ARG A 1 84 ? -11.129 -3.168 -7.655 1.00 98.44 84 ARG A CA 1
ATOM 618 C C . ARG A 1 84 ? -9.914 -2.897 -6.762 1.00 98.44 84 ARG A C 1
ATOM 620 O O . ARG A 1 84 ? -9.491 -3.795 -6.035 1.00 98.44 84 ARG A O 1
ATOM 627 N N . ALA A 1 85 ? -9.374 -1.674 -6.744 1.00 98.56 85 ALA A N 1
ATOM 628 C CA . ALA A 1 85 ? -8.223 -1.321 -5.911 1.00 98.56 85 ALA A CA 1
ATOM 629 C C . ALA A 1 85 ? -8.508 -1.483 -4.410 1.00 98.56 85 ALA A C 1
ATOM 631 O O . ALA A 1 85 ? -7.676 -1.999 -3.670 1.00 98.56 85 ALA A O 1
ATOM 632 N N . VAL A 1 86 ? -9.692 -1.068 -3.952 1.00 98.62 86 VAL A N 1
ATOM 633 C CA . VAL A 1 86 ? -10.079 -1.131 -2.534 1.00 98.62 86 VAL A CA 1
ATOM 634 C C . VAL A 1 86 ? -10.126 -2.568 -2.000 1.00 98.62 86 VAL A C 1
ATOM 636 O O . VAL A 1 86 ? -9.437 -2.827 -1.010 1.00 98.62 86 VAL A O 1
ATOM 639 N N . PRO A 1 87 ? -10.883 -3.512 -2.601 1.00 98.44 87 PRO A N 1
ATOM 640 C CA . PRO A 1 87 ? -10.914 -4.889 -2.112 1.00 98.44 87 PRO A CA 1
ATOM 641 C C . PRO A 1 87 ? -9.547 -5.578 -2.212 1.00 98.44 87 PRO A C 1
ATOM 643 O O . PRO A 1 87 ? -9.180 -6.308 -1.294 1.00 98.44 87 PRO A O 1
ATOM 646 N N . LEU A 1 88 ? -8.755 -5.292 -3.254 1.00 98.69 88 LEU A N 1
ATOM 647 C CA . LEU A 1 88 ? -7.390 -5.811 -3.372 1.00 98.69 88 LEU A CA 1
ATOM 648 C C . LEU A 1 88 ? -6.514 -5.330 -2.207 1.00 98.69 88 LEU A C 1
ATOM 650 O O . LEU A 1 88 ? -5.910 -6.138 -1.506 1.00 98.69 88 LEU A O 1
ATOM 654 N N . LEU A 1 89 ? -6.481 -4.020 -1.950 1.00 98.81 89 LEU A N 1
ATOM 655 C CA . LEU A 1 89 ? -5.704 -3.439 -0.853 1.00 98.81 89 LEU A CA 1
ATOM 656 C C . LEU A 1 89 ? -6.169 -3.937 0.520 1.00 98.81 89 LEU A C 1
ATOM 658 O O . LEU A 1 89 ? -5.336 -4.152 1.398 1.00 98.81 89 LEU A O 1
ATOM 662 N N . ALA A 1 90 ? -7.475 -4.144 0.706 1.00 98.56 90 ALA A N 1
ATOM 663 C CA . ALA A 1 90 ? -8.016 -4.738 1.924 1.00 98.56 90 ALA A CA 1
ATOM 664 C C . ALA A 1 90 ? -7.519 -6.182 2.125 1.00 98.56 90 ALA A C 1
ATOM 666 O O . ALA A 1 90 ? -7.160 -6.543 3.245 1.00 98.56 90 ALA A O 1
ATOM 667 N N . GLY A 1 91 ? -7.425 -6.975 1.052 1.00 98.31 91 GLY A N 1
ATOM 668 C CA . GLY A 1 91 ? -6.860 -8.329 1.084 1.00 98.31 91 GLY A CA 1
ATOM 669 C C . GLY A 1 91 ? -5.357 -8.381 1.389 1.00 98.31 91 GLY A C 1
ATOM 670 O O . GLY A 1 91 ? -4.862 -9.393 1.877 1.00 98.31 91 GLY A O 1
ATOM 671 N N . LEU A 1 92 ? -4.626 -7.285 1.164 1.00 98.69 92 LEU A N 1
ATOM 672 C CA . LEU A 1 92 ? -3.189 -7.181 1.452 1.00 98.69 92 LEU A CA 1
ATOM 673 C C . LEU A 1 92 ? -2.867 -6.719 2.883 1.00 98.69 92 LEU A C 1
ATOM 675 O O . LEU A 1 92 ? -1.694 -6.580 3.232 1.00 98.69 92 LEU A O 1
ATOM 679 N N . LEU A 1 93 ? -3.870 -6.477 3.734 1.00 98.50 93 LEU A N 1
ATOM 680 C CA . LEU A 1 93 ? -3.632 -6.051 5.118 1.00 98.50 93 LEU A CA 1
ATOM 681 C C . LEU A 1 93 ? -2.945 -7.132 5.967 1.00 98.50 93 LEU A C 1
ATOM 683 O O . LEU A 1 93 ? -2.157 -6.789 6.847 1.00 98.50 93 LEU A O 1
ATOM 687 N N . ASP A 1 94 ? -3.158 -8.409 5.653 1.00 96.56 94 ASP A N 1
ATOM 688 C CA . ASP A 1 94 ? -2.544 -9.541 6.360 1.00 96.56 94 ASP A CA 1
ATOM 689 C C . ASP A 1 94 ? -1.206 -9.998 5.727 1.00 96.56 94 ASP A C 1
ATOM 691 O O . ASP A 1 94 ? -0.610 -10.989 6.151 1.00 96.56 94 ASP A O 1
ATOM 695 N N . ASP A 1 95 ? -0.709 -9.291 4.705 1.00 97.69 95 ASP A N 1
ATOM 696 C CA . ASP A 1 95 ? 0.562 -9.589 4.035 1.00 97.69 95 ASP A CA 1
ATOM 697 C C . ASP A 1 95 ? 1.713 -8.748 4.612 1.00 97.69 95 ASP A C 1
ATOM 699 O O . ASP A 1 95 ? 1.898 -7.585 4.249 1.00 97.69 95 ASP A O 1
ATOM 703 N N . GLN A 1 96 ? 2.514 -9.358 5.493 1.00 95.44 96 GLN A N 1
ATOM 704 C CA . GLN A 1 96 ? 3.544 -8.676 6.289 1.00 95.44 96 GLN A CA 1
ATOM 705 C C . GLN 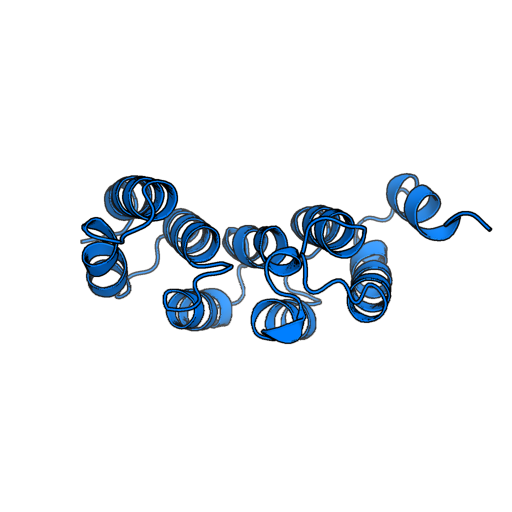A 1 96 ? 4.580 -7.882 5.477 1.00 95.44 96 GLN A C 1
ATOM 707 O O . GLN A 1 96 ? 5.130 -6.909 6.004 1.00 95.44 96 GLN A O 1
ATOM 712 N N . ASP A 1 97 ? 4.838 -8.251 4.218 1.00 95.44 97 ASP A N 1
ATOM 713 C CA . ASP A 1 97 ? 5.785 -7.528 3.362 1.00 95.44 97 ASP A CA 1
ATOM 714 C C . ASP A 1 97 ? 5.231 -6.175 2.901 1.00 95.44 97 ASP A C 1
ATOM 716 O O . ASP A 1 97 ? 5.993 -5.232 2.652 1.00 95.44 97 ASP A O 1
ATOM 720 N N . VAL A 1 98 ? 3.903 -6.058 2.796 1.00 97.94 98 VAL A N 1
ATOM 721 C CA . VAL A 1 98 ? 3.225 -4.916 2.170 1.00 97.94 98 VAL A CA 1
ATOM 722 C C . VAL A 1 98 ? 2.141 -4.268 3.033 1.00 97.94 98 VAL A C 1
ATOM 724 O O . VAL A 1 98 ? 1.665 -3.198 2.651 1.00 97.94 98 VAL A O 1
ATOM 727 N N . THR A 1 99 ? 1.808 -4.804 4.217 1.00 98.56 99 THR A N 1
ATOM 728 C CA . THR A 1 99 ? 0.736 -4.304 5.104 1.00 98.56 99 THR A CA 1
ATOM 729 C C . THR A 1 99 ? 0.792 -2.787 5.287 1.00 98.56 99 THR A C 1
ATOM 731 O O . THR A 1 99 ? -0.206 -2.095 5.100 1.00 98.56 99 THR A O 1
ATOM 734 N N . ALA A 1 100 ? 1.965 -2.225 5.604 1.00 98.56 100 ALA A N 1
ATOM 735 C CA . ALA A 1 100 ? 2.103 -0.780 5.806 1.00 98.56 100 ALA A CA 1
ATOM 736 C C . ALA A 1 100 ? 1.731 0.028 4.548 1.00 98.56 100 ALA A C 1
ATOM 738 O O . ALA A 1 100 ? 1.086 1.072 4.647 1.00 98.56 100 ALA A O 1
ATOM 739 N N . HIS A 1 101 ? 2.107 -0.463 3.366 1.00 98.69 101 HIS A N 1
ATOM 740 C CA . HIS A 1 101 ? 1.834 0.186 2.085 1.00 98.69 101 HIS A CA 1
ATOM 741 C C . HIS A 1 101 ? 0.355 0.070 1.714 1.00 98.69 101 HIS A C 1
ATOM 7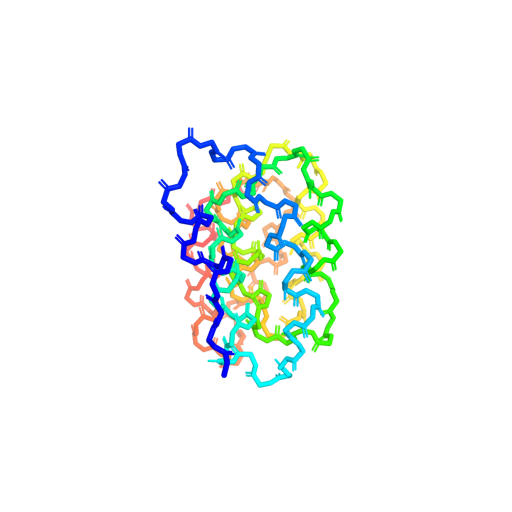43 O O . HIS A 1 101 ? -0.231 1.063 1.280 1.00 98.69 101 HIS A O 1
ATOM 749 N N . ALA A 1 102 ? -0.266 -1.084 1.980 1.00 98.88 102 ALA A N 1
ATOM 750 C CA . ALA A 1 102 ? -1.698 -1.294 1.795 1.00 98.88 102 ALA A CA 1
ATOM 751 C C . ALA A 1 102 ? -2.528 -0.341 2.671 1.00 98.88 102 ALA A C 1
ATOM 753 O O . ALA A 1 102 ? -3.409 0.360 2.174 1.00 98.88 102 ALA A O 1
ATOM 754 N N . VAL A 1 103 ? -2.176 -0.209 3.956 1.00 98.81 103 VAL A N 1
ATOM 755 C CA . VAL A 1 103 ? -2.824 0.737 4.882 1.00 98.81 103 VAL A CA 1
ATOM 756 C C . VAL A 1 103 ? -2.681 2.183 4.408 1.00 98.81 103 VAL A C 1
ATOM 758 O O . VAL A 1 103 ? -3.648 2.947 4.422 1.00 98.81 103 VAL A O 1
ATOM 761 N N . ILE A 1 104 ? -1.481 2.579 3.968 1.00 98.81 104 ILE A N 1
ATOM 762 C CA . ILE A 1 104 ? -1.248 3.930 3.443 1.00 98.81 104 ILE A CA 1
ATOM 763 C C . ILE A 1 104 ? -2.099 4.177 2.193 1.00 98.81 104 ILE A C 1
ATOM 765 O O . ILE A 1 104 ? -2.681 5.257 2.070 1.00 98.81 104 ILE A O 1
ATOM 769 N N . ALA A 1 105 ? -2.179 3.205 1.283 1.00 98.75 105 ALA A N 1
ATOM 770 C CA . ALA A 1 105 ? -2.971 3.298 0.064 1.00 98.75 105 ALA A CA 1
ATOM 771 C C . ALA A 1 105 ? -4.474 3.420 0.366 1.00 98.75 105 ALA A C 1
ATOM 773 O O . ALA A 1 105 ? -5.113 4.342 -0.141 1.00 98.75 105 ALA A O 1
ATOM 774 N N . LEU A 1 106 ? -5.018 2.608 1.278 1.00 98.75 106 LEU A N 1
ATOM 775 C CA . LEU A 1 106 ? -6.406 2.745 1.743 1.00 98.75 106 LEU A CA 1
ATOM 776 C C . LEU A 1 106 ? -6.667 4.123 2.366 1.00 98.75 106 LEU A C 1
ATOM 778 O O . LEU A 1 106 ? -7.663 4.768 2.051 1.00 98.75 106 LEU A O 1
ATOM 782 N N . GLY A 1 107 ? -5.742 4.638 3.180 1.00 98.62 107 GLY A N 1
ATOM 783 C CA . GLY A 1 107 ? -5.849 5.985 3.748 1.00 98.62 107 GLY A CA 1
ATOM 784 C C . GLY A 1 107 ? -5.780 7.121 2.713 1.00 98.62 107 GLY A C 1
ATOM 785 O O . GLY A 1 107 ? -6.182 8.247 3.016 1.00 98.62 107 GLY A O 1
ATOM 786 N N . LYS A 1 108 ? -5.251 6.873 1.505 1.00 98.31 108 LYS A N 1
ATOM 787 C CA . LYS A 1 108 ? -5.314 7.822 0.379 1.00 98.31 108 LYS A CA 1
ATOM 788 C C . LYS A 1 108 ? -6.657 7.748 -0.344 1.00 98.31 108 LYS A C 1
ATOM 790 O O . LYS A 1 108 ? -7.226 8.802 -0.605 1.00 98.31 108 LYS A O 1
ATOM 795 N N . LEU A 1 109 ? -7.143 6.535 -0.620 1.00 98.38 109 LEU A N 1
ATOM 796 C CA . LEU A 1 109 ? -8.412 6.301 -1.320 1.00 98.38 109 LEU A CA 1
ATOM 797 C C . LEU A 1 109 ? -9.633 6.678 -0.472 1.00 98.38 109 LEU A C 1
ATOM 799 O O . LEU A 1 109 ? -10.664 7.050 -1.017 1.00 98.38 109 LEU A O 1
ATOM 803 N N . ARG A 1 110 ? -9.506 6.609 0.859 1.00 98.12 110 ARG A N 1
ATOM 804 C CA . ARG A 1 110 ? -10.566 6.903 1.836 1.00 98.12 110 ARG A CA 1
ATOM 805 C C . ARG A 1 110 ? -11.874 6.118 1.605 1.00 98.12 110 ARG A C 1
ATOM 807 O O . ARG A 1 110 ? -12.945 6.721 1.666 1.00 98.12 110 ARG A O 1
ATOM 814 N N . PRO A 1 111 ? -11.828 4.798 1.340 1.00 97.69 111 PRO A N 1
ATOM 815 C CA . PRO A 1 111 ? -13.044 4.040 1.094 1.00 97.69 111 PRO A CA 1
ATOM 816 C C . PRO A 1 111 ? -13.838 3.826 2.387 1.00 97.69 111 PRO A C 1
ATOM 818 O O . PRO A 1 111 ? -13.271 3.739 3.479 1.00 97.69 111 PRO A O 1
ATOM 821 N N . ALA A 1 112 ? -15.153 3.683 2.249 1.00 96.38 112 ALA A N 1
ATOM 822 C CA . ALA A 1 112 ? -16.009 3.209 3.330 1.00 96.38 112 ALA A CA 1
ATOM 823 C C . ALA A 1 112 ? -15.787 1.708 3.598 1.00 96.38 112 ALA A C 1
ATOM 825 O O . ALA A 1 112 ? -15.306 0.970 2.738 1.00 96.38 112 ALA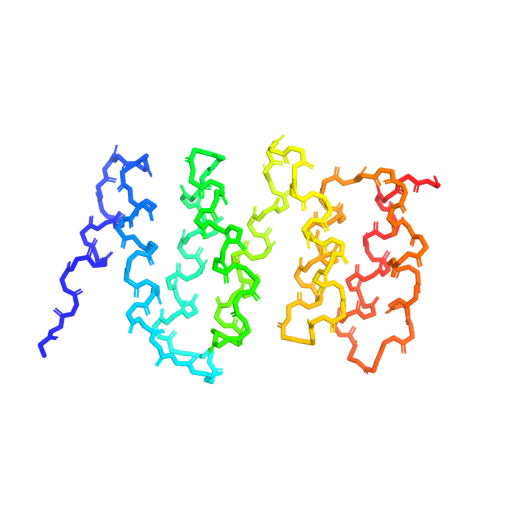 A O 1
ATOM 826 N N . GLY A 1 113 ? -16.132 1.248 4.803 1.00 95.56 113 GLY A N 1
ATOM 827 C CA . GLY A 1 113 ? -16.185 -0.181 5.145 1.00 9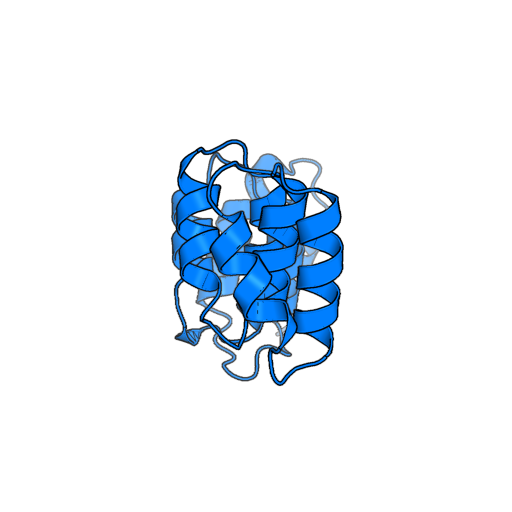5.56 113 GLY A CA 1
ATOM 828 C C . GLY A 1 113 ? -14.850 -0.863 5.476 1.00 95.56 113 GLY A C 1
ATOM 829 O O . GLY A 1 113 ? -14.862 -1.972 6.000 1.00 95.56 113 GLY A O 1
ATOM 830 N N . VAL A 1 114 ? -13.695 -0.224 5.252 1.00 97.88 114 VAL A N 1
ATOM 831 C CA . VAL A 1 114 ? -12.378 -0.816 5.595 1.00 97.88 114 VAL A CA 1
ATOM 832 C C . VAL A 1 114 ? -11.868 -0.427 6.983 1.00 97.88 114 VAL A C 1
ATOM 834 O O . VAL A 1 114 ? -10.870 -0.978 7.448 1.00 97.88 114 VAL A O 1
ATOM 837 N N . ARG A 1 115 ? -12.531 0.527 7.648 1.00 98.00 115 ARG A N 1
ATOM 838 C CA . ARG A 1 115 ? -12.093 1.084 8.933 1.00 98.00 115 ARG A CA 1
ATOM 839 C C . ARG A 1 115 ? -11.849 0.009 10.005 1.00 98.00 115 ARG A C 1
ATOM 841 O O . ARG A 1 115 ? -10.733 0.003 10.525 1.00 98.00 115 ARG A O 1
ATOM 848 N N . PRO A 1 116 ? -12.759 -0.957 10.259 1.00 97.75 116 PRO A N 1
ATOM 849 C CA . PRO A 1 116 ? -12.518 -2.001 11.261 1.00 97.75 116 PRO A CA 1
ATOM 850 C C . PRO A 1 116 ? -11.268 -2.842 10.967 1.00 97.75 116 PRO A C 1
ATOM 852 O O . PRO A 1 116 ? -10.524 -3.219 11.870 1.00 97.75 116 PRO A O 1
ATOM 855 N N . SER A 1 117 ? -10.985 -3.109 9.689 1.00 97.56 117 SER A N 1
ATOM 856 C CA . SER A 1 117 ? -9.781 -3.842 9.286 1.00 97.56 117 SER A CA 1
ATOM 857 C C . SER A 1 117 ? -8.497 -3.059 9.542 1.00 97.56 117 SER A C 1
ATOM 859 O O . SER A 1 117 ? -7.488 -3.654 9.907 1.00 97.56 117 SER A O 1
ATOM 861 N N . VAL A 1 118 ? -8.533 -1.732 9.406 1.00 98.44 118 VAL A N 1
ATOM 862 C CA . VAL A 1 118 ? -7.386 -0.869 9.717 1.00 98.44 118 VAL A CA 1
ATOM 863 C C . VAL A 1 118 ? -7.229 -0.657 11.229 1.00 98.44 118 VAL A C 1
ATOM 865 O O . VAL A 1 118 ? -6.099 -0.570 11.706 1.00 98.44 118 VAL A O 1
ATOM 868 N N . GLU A 1 119 ? -8.317 -0.628 12.004 1.00 98.38 119 GLU A N 1
ATOM 869 C CA . GLU A 1 119 ? -8.271 -0.514 13.474 1.00 98.38 119 GLU A CA 1
ATOM 870 C C . GLU A 1 119 ? -7.534 -1.689 14.124 1.00 98.38 119 GLU A C 1
ATOM 872 O O . GLU A 1 119 ? -6.701 -1.466 15.002 1.00 98.38 119 GLU A O 1
ATOM 877 N N . ARG A 1 120 ? -7.716 -2.916 13.613 1.00 97.62 120 ARG A N 1
ATOM 878 C CA . ARG A 1 120 ? -6.963 -4.108 14.060 1.00 97.62 120 ARG A CA 1
ATOM 879 C C . ARG A 1 120 ? -5.439 -3.942 13.976 1.00 97.62 120 ARG A C 1
ATOM 881 O O . ARG A 1 120 ? -4.702 -4.611 14.692 1.00 97.62 120 ARG A O 1
ATOM 888 N N . LEU A 1 121 ? -4.948 -3.047 13.116 1.00 98.44 121 LEU A N 1
ATOM 889 C CA . LEU A 1 121 ? -3.518 -2.817 12.897 1.00 98.44 121 LEU A CA 1
ATOM 890 C C . LEU A 1 121 ? -2.906 -1.785 13.859 1.00 98.44 121 LEU A C 1
ATOM 892 O O . LEU A 1 121 ? -1.696 -1.542 13.807 1.00 98.44 121 LEU A O 1
ATOM 896 N N . LEU A 1 122 ? -3.702 -1.193 14.757 1.00 98.44 122 LEU A N 1
ATOM 897 C CA . LEU A 1 122 ? -3.211 -0.297 15.810 1.00 98.44 122 LEU A CA 1
ATOM 898 C C . LEU A 1 122 ? -2.286 -1.002 16.806 1.00 98.44 122 LEU A C 1
ATOM 900 O O . LEU A 1 122 ? -1.363 -0.357 17.305 1.00 98.44 122 LEU A O 1
ATOM 904 N N . ASP A 1 123 ? -2.468 -2.309 16.994 1.00 96.88 123 ASP A N 1
ATOM 905 C CA . ASP A 1 123 ? -1.675 -3.157 17.891 1.00 96.88 123 ASP A CA 1
ATOM 906 C C . ASP A 1 123 ? -0.685 -4.062 17.138 1.00 96.88 123 ASP A C 1
ATOM 908 O O . ASP A 1 123 ? -0.089 -4.976 17.705 1.00 96.88 123 ASP A O 1
ATOM 912 N N . HIS A 1 124 ? -0.462 -3.805 15.844 1.00 98.00 124 HIS A N 1
ATOM 913 C CA . HIS A 1 124 ? 0.426 -4.623 15.019 1.00 98.00 124 HIS A CA 1
ATOM 914 C C . HIS A 1 124 ? 1.872 -4.650 15.573 1.00 98.00 124 HIS A C 1
ATOM 916 O O . HIS A 1 124 ? 2.378 -3.597 15.982 1.00 98.00 124 HIS A O 1
ATOM 922 N N . PRO A 1 125 ? 2.606 -5.785 15.521 1.00 96.75 125 PRO A N 1
ATOM 923 C CA . PRO A 1 125 ? 3.961 -5.893 16.083 1.00 96.75 125 PRO A CA 1
ATOM 924 C C . PRO A 1 125 ? 4.948 -4.851 15.536 1.00 96.75 125 PRO A C 1
ATOM 926 O O . PRO A 1 125 ? 5.745 -4.262 16.269 1.00 96.75 125 PRO A O 1
ATOM 929 N N . GLN A 1 126 ? 4.852 -4.553 14.240 1.00 97.00 126 GLN A N 1
ATOM 930 C CA . GLN A 1 126 ? 5.709 -3.568 13.582 1.00 97.00 126 GLN A CA 1
ATOM 931 C C . GLN A 1 126 ? 5.221 -2.126 13.802 1.00 97.00 126 GLN A C 1
ATOM 933 O O .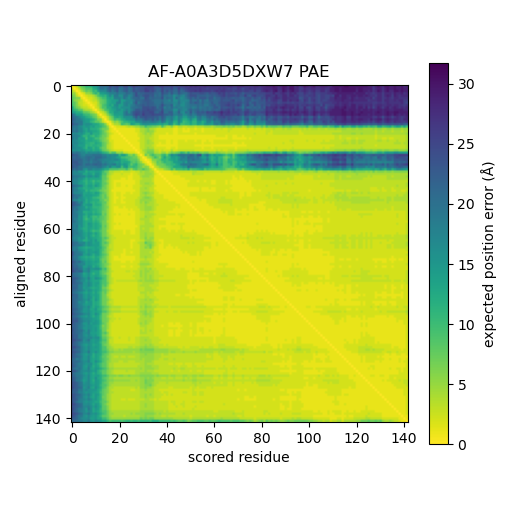 GLN A 1 126 ? 4.106 -1.767 13.419 1.00 97.00 126 GLN A O 1
ATOM 938 N N . ALA A 1 127 ? 6.096 -1.261 14.323 1.00 97.94 127 ALA A N 1
ATOM 939 C CA . ALA A 1 127 ? 5.783 0.145 14.605 1.00 97.94 127 ALA A CA 1
ATOM 940 C C . ALA A 1 127 ? 5.362 0.950 13.363 1.00 97.94 127 ALA A C 1
ATOM 942 O O . ALA A 1 127 ? 4.504 1.832 13.458 1.00 97.94 127 ALA A O 1
ATOM 943 N N . ILE A 1 128 ? 5.934 0.634 12.195 1.00 97.12 128 ILE A N 1
ATOM 944 C CA . ILE A 1 128 ? 5.589 1.297 10.932 1.00 97.12 128 ILE A CA 1
ATOM 945 C C . ILE A 1 128 ? 4.124 1.059 10.546 1.00 97.12 128 ILE A C 1
ATOM 947 O O . ILE A 1 128 ? 3.443 2.002 10.143 1.00 97.12 128 ILE A O 1
ATOM 951 N N . VAL A 1 129 ? 3.615 -0.158 10.759 1.00 98.50 129 VAL A N 1
ATOM 952 C CA . VAL A 1 129 ? 2.215 -0.514 10.499 1.00 98.50 129 VAL A CA 1
ATOM 953 C C . VAL A 1 129 ? 1.292 0.223 11.467 1.00 98.50 129 VAL A C 1
ATOM 955 O O . VAL A 1 129 ? 0.354 0.877 11.017 1.00 98.50 129 VAL A O 1
ATOM 958 N N . ARG A 1 130 ? 1.610 0.242 12.770 1.00 98.62 130 ARG A N 1
ATOM 959 C CA . ARG A 1 130 ? 0.819 0.996 13.763 1.00 98.62 130 ARG A CA 1
ATOM 960 C C . ARG A 1 130 ? 0.713 2.479 13.406 1.00 98.62 130 ARG A C 1
ATOM 962 O O . ARG A 1 130 ? -0.361 3.076 13.479 1.00 98.62 130 ARG A O 1
ATOM 969 N N . ARG A 1 131 ? 1.827 3.098 12.992 1.00 98.62 131 ARG A N 1
ATOM 970 C CA . ARG A 1 131 ? 1.858 4.508 12.566 1.00 98.62 131 ARG A CA 1
ATOM 971 C C . ARG A 1 131 ? 1.035 4.737 11.298 1.00 98.62 131 ARG A C 1
ATOM 973 O O . ARG A 1 131 ? 0.324 5.740 11.218 1.00 98.62 131 ARG A O 1
ATOM 980 N N . ALA A 1 132 ? 1.128 3.830 10.325 1.00 98.56 132 ALA A N 1
ATOM 981 C CA . ALA A 1 132 ? 0.323 3.879 9.110 1.00 98.56 132 ALA A CA 1
ATOM 982 C C . ALA A 1 132 ? -1.175 3.783 9.432 1.00 98.56 132 ALA A C 1
ATOM 984 O O . ALA A 1 132 ? -1.937 4.618 8.950 1.00 98.56 132 ALA A O 1
ATOM 985 N N . ALA A 1 133 ? -1.573 2.852 10.306 1.00 98.69 133 ALA A N 1
ATOM 986 C CA . ALA A 1 133 ? -2.959 2.647 10.723 1.00 98.69 133 ALA A CA 1
ATOM 987 C C . ALA A 1 133 ? -3.542 3.904 11.375 1.00 98.69 133 ALA A C 1
ATOM 989 O O . ALA A 1 133 ? -4.536 4.436 10.888 1.00 98.69 133 ALA A O 1
ATOM 990 N N . LYS A 1 134 ? -2.858 4.473 12.380 1.00 98.69 134 LYS A N 1
ATOM 991 C CA . LYS A 1 134 ? -3.273 5.738 13.022 1.00 98.69 134 LYS A CA 1
ATOM 992 C C . LYS A 1 134 ? -3.497 6.860 12.003 1.00 98.69 134 LYS A C 1
ATOM 994 O O . LYS A 1 134 ? -4.498 7.569 12.061 1.00 98.69 134 LYS A O 1
ATOM 999 N N . LYS A 1 135 ? -2.577 7.012 11.042 1.00 98.50 135 LYS A N 1
ATOM 1000 C CA . LYS A 1 135 ? -2.670 8.050 10.004 1.00 98.50 135 LYS A CA 1
ATOM 1001 C C . LYS A 1 135 ? -3.795 7.785 9.000 1.00 98.50 135 LYS A C 1
ATOM 1003 O O . LYS A 1 135 ? -4.418 8.739 8.541 1.00 98.50 135 LYS A O 1
ATOM 1008 N N . ALA A 1 136 ? -4.021 6.528 8.628 1.00 98.50 136 ALA A N 1
ATOM 1009 C CA . ALA A 1 136 ? -5.095 6.145 7.722 1.00 98.50 136 ALA A CA 1
ATOM 1010 C C . ALA A 1 136 ? -6.467 6.363 8.374 1.00 98.50 13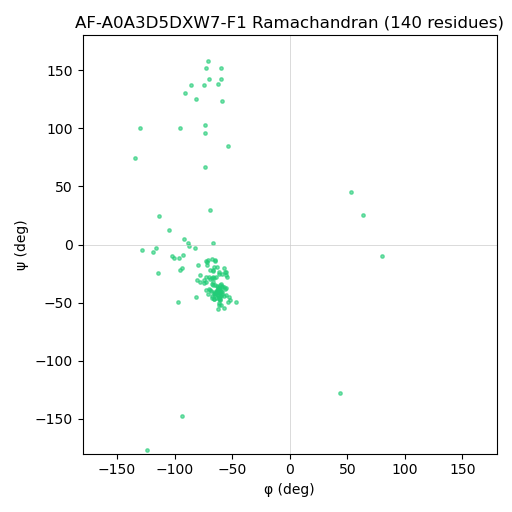6 ALA A C 1
ATOM 1012 O O . ALA A 1 136 ? -7.322 6.986 7.757 1.00 98.50 136 ALA A O 1
ATOM 1013 N N . LEU A 1 137 ? -6.646 5.967 9.637 1.00 98.62 137 LEU A N 1
ATOM 1014 C CA . LEU A 1 137 ? -7.901 6.132 10.383 1.00 98.62 137 LEU A CA 1
ATOM 1015 C C . LEU A 1 137 ? -8.330 7.593 10.532 1.00 98.62 137 LEU A C 1
ATOM 1017 O O . LEU A 1 137 ? -9.512 7.886 10.437 1.00 98.62 137 LEU A O 1
ATOM 1021 N N . ALA A 1 138 ? -7.381 8.523 10.667 1.00 98.25 138 ALA A N 1
ATOM 1022 C CA . ALA A 1 138 ? -7.681 9.957 10.678 1.00 98.25 138 ALA A CA 1
ATOM 1023 C C . ALA A 1 138 ? -8.255 10.489 9.344 1.00 98.25 138 ALA A C 1
ATOM 1025 O O . ALA A 1 138 ? -8.708 11.629 9.279 1.00 98.25 138 ALA A O 1
ATOM 1026 N N . ARG A 1 139 ? -8.178 9.703 8.262 1.00 97.62 139 ARG A N 1
ATOM 1027 C CA . ARG A 1 139 ? -8.653 10.058 6.914 1.00 97.62 139 ARG A CA 1
ATOM 1028 C C . ARG A 1 139 ? -9.823 9.204 6.446 1.00 97.62 139 ARG A C 1
ATOM 1030 O O . ARG A 1 139 ? -10.524 9.625 5.528 1.00 97.62 139 ARG A O 1
ATOM 1037 N N . LEU A 1 140 ? -9.962 7.999 6.993 1.00 97.94 140 LEU A N 1
ATOM 1038 C CA . LEU A 1 140 ? -11.049 7.096 6.659 1.00 97.94 140 LEU A CA 1
ATOM 1039 C C . LEU A 1 140 ? -12.360 7.646 7.227 1.00 97.94 140 LEU A C 1
ATOM 1041 O O . LEU A 1 140 ? -12.360 8.206 8.328 1.00 97.94 140 LEU A O 1
ATOM 1045 N N . PRO A 1 141 ? -13.473 7.489 6.495 1.00 94.88 141 PRO A N 1
ATOM 1046 C CA . PRO A 1 141 ? -14.779 7.783 7.055 1.00 94.88 141 PRO A CA 1
ATOM 1047 C C . PRO A 1 141 ? -15.043 6.898 8.290 1.00 94.88 141 PRO A C 1
ATOM 1049 O O . PRO A 1 141 ? -14.450 5.818 8.403 1.00 94.88 141 PRO A O 1
ATOM 1052 N N . PRO A 1 142 ? -15.867 7.376 9.239 1.00 86.94 142 PRO A N 1
ATOM 1053 C CA . PRO A 1 142 ? -16.377 6.556 10.334 1.00 86.94 142 PRO A CA 1
ATOM 1054 C C . PRO A 1 142 ? -17.070 5.289 9.842 1.00 86.94 142 PRO A C 1
ATOM 1056 O O . PRO A 1 142 ? -17.717 5.337 8.772 1.00 86.94 142 PRO A O 1
#

Mean predicted aligned error: 6.4 Å

Secondary structure (DSSP, 8-state):
---HHHHHHHH-S-HHHHHHHHHHHHHH---TTSSSHHHHHHHHHHHH--GGGHHHHHHHHH-GGGGGGGHHHHHHGGG--STTHHHHHHHTTT-TTTHHHHHHHHHHH--TT-HHHHHGGGG-SSHHHHHHHHHHHTTS--

pLDDT: mean 88.85, std 16.96, range [36.62, 98.88]